Protein AF-A0A0A2KKR7-F1 (afdb_monomer_lite)

Foldseek 3Di:
DFDKDKDFQQDQDQQAFPVVVLVVVCVVVVDHSVQKFKAAPNRTDDRVHTSVVVPNHRGGIIIIGGPDPDDDDDDDD

Organism: Penicillium italicum (NCBI:txid40296)

Sequence (77 aa):
MSTLFECTYTDTDGSIKVSRIKERVEEKEGIPPVQQRLIFGGKQMADDKTASEYNLEGGATLHLVLALRGGCAAASM

pLDDT: mean 77.4, std 14.57, range [37.88, 88.62]

Radius of gyration: 12.51 Å; chains: 1; bounding box: 34×21×34 Å

InterPro domains:
  IPR000626 Ubiquitin-like domain [PF00240] (9-68)
  IPR000626 Ubiquitin-like domain [PS50053] (18-71)
  IPR000626 Ubiquitin-like domain [SM00213] (2-67)
  IPR019954 Ubiquitin conserved site [PS00299] (22-47)
  IPR019956 Ubiquitin domain [PR00348] (6-26)
  IPR019956 Ubiquitin domain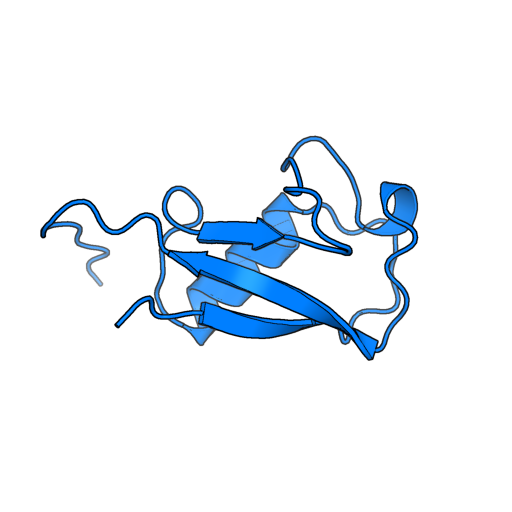 [PR00348] (27-47)
  IPR019956 Ubiquitin domain [PR00348] (48-69)
  IPR029071 Ubiquitin-like domain superfamily [SSF54236] (11-72)
  IPR038738 Nedd8-like ubiquitin [cd01806] (11-71)
  IPR050158 Ubiquitin and ubiquitin-like [PTHR10666] (10-71)

Secondary structure (DSSP, 8-state):
---EEEEEE----TT-BHHHHHHHHHHHH---TTTEEEEETTEEPPTTSBTGGGT--TTEEEEEEE---SS------

Structure (mmCIF, N/CA/C/O backbone):
data_AF-A0A0A2KKR7-F1
#
_entry.id   AF-A0A0A2KKR7-F1
#
loop_
_atom_site.group_PDB
_atom_site.id
_atom_site.type_symbol
_atom_site.label_atom_id
_atom_site.label_alt_id
_atom_site.label_comp_id
_atom_site.label_asym_id
_atom_s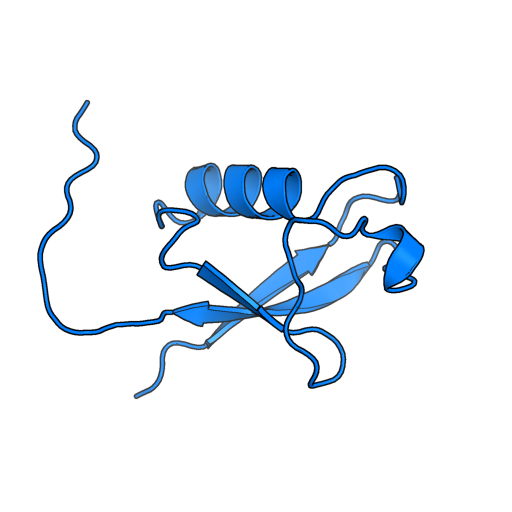ite.label_entity_id
_atom_site.label_seq_id
_atom_site.pdbx_PDB_ins_code
_atom_site.Cartn_x
_atom_site.Cartn_y
_atom_site.Cartn_z
_atom_site.occupancy
_atom_site.B_iso_or_equiv
_atom_site.auth_seq_id
_atom_site.auth_comp_id
_atom_site.auth_asym_id
_atom_site.auth_atom_id
_atom_site.pdbx_PDB_model_num
ATOM 1 N N . MET A 1 1 ? -20.473 3.862 -7.807 1.00 43.59 1 MET A N 1
ATOM 2 C CA . MET A 1 1 ? -19.340 4.798 -7.941 1.00 43.59 1 MET A CA 1
ATOM 3 C C . MET A 1 1 ? -18.173 4.166 -7.216 1.00 43.59 1 MET A C 1
ATOM 5 O O . MET A 1 1 ? -18.207 4.084 -5.999 1.00 43.59 1 MET A O 1
ATOM 9 N N . SER A 1 2 ? -17.245 3.567 -7.954 1.00 49.00 2 SER A N 1
ATOM 10 C CA . SER A 1 2 ? -16.080 2.888 -7.386 1.00 49.00 2 SER A CA 1
ATOM 11 C C . SER A 1 2 ? -15.170 3.945 -6.760 1.00 49.00 2 SER A C 1
ATOM 13 O O . SER A 1 2 ? -14.689 4.815 -7.479 1.00 49.00 2 SER A O 1
ATOM 15 N N . THR A 1 3 ? -14.972 3.926 -5.446 1.00 60.94 3 THR A N 1
ATOM 16 C CA . THR A 1 3 ? -14.059 4.852 -4.765 1.00 60.94 3 THR A CA 1
ATOM 17 C C . THR A 1 3 ? -12.621 4.422 -5.064 1.00 60.94 3 THR A C 1
ATOM 19 O O . THR A 1 3 ? -12.100 3.486 -4.458 1.00 60.94 3 THR A O 1
ATOM 22 N N . LEU A 1 4 ? -12.021 5.043 -6.081 1.00 73.44 4 LEU A N 1
ATOM 23 C CA . LEU A 1 4 ? -10.597 4.960 -6.390 1.00 73.44 4 LEU A CA 1
ATOM 24 C C . LEU A 1 4 ? -9.901 6.088 -5.623 1.00 73.44 4 LEU A C 1
ATOM 26 O O . LEU A 1 4 ? -10.223 7.253 -5.840 1.00 73.44 4 LEU A O 1
ATOM 30 N N . PHE A 1 5 ? -8.980 5.740 -4.735 1.00 78.38 5 PHE A N 1
ATOM 31 C CA . PHE A 1 5 ? -8.126 6.694 -4.038 1.00 78.38 5 PHE A CA 1
ATOM 32 C C . PHE A 1 5 ? -6.768 6.733 -4.737 1.00 78.38 5 PHE A C 1
ATOM 34 O O . PHE A 1 5 ? -6.243 5.697 -5.139 1.00 78.38 5 PHE A O 1
ATOM 41 N N . GLU A 1 6 ? -6.188 7.915 -4.898 1.00 82.88 6 GLU A N 1
ATOM 42 C CA . GLU A 1 6 ? -4.850 8.072 -5.465 1.00 82.88 6 GLU A CA 1
ATOM 43 C C . GLU A 1 6 ? -3.888 8.441 -4.339 1.00 82.88 6 GLU A C 1
ATOM 45 O O . GLU A 1 6 ? -4.003 9.499 -3.723 1.00 82.88 6 GLU A O 1
ATOM 50 N N . CYS A 1 7 ? -2.942 7.554 -4.041 1.00 78.75 7 CYS A N 1
ATOM 51 C CA . CYS A 1 7 ? -1.905 7.805 -3.051 1.00 78.75 7 CYS A CA 1
ATOM 52 C C . CYS A 1 7 ? -0.602 8.136 -3.774 1.00 78.75 7 CYS A C 1
ATOM 54 O O . CYS A 1 7 ? -0.122 7.360 -4.598 1.00 78.75 7 CYS A O 1
ATOM 56 N N . THR A 1 8 ? 0.010 9.269 -3.452 1.00 82.00 8 THR A N 1
ATOM 57 C CA . THR A 1 8 ? 1.353 9.589 -3.936 1.00 82.00 8 THR A CA 1
ATOM 58 C C . THR A 1 8 ? 2.395 8.970 -3.013 1.00 82.00 8 THR A C 1
ATOM 60 O O . THR A 1 8 ? 2.399 9.190 -1.800 1.00 82.00 8 THR A O 1
ATOM 63 N N . TYR A 1 9 ? 3.287 8.167 -3.586 1.00 82.88 9 TYR A N 1
ATOM 64 C CA . TYR A 1 9 ? 4.430 7.623 -2.871 1.00 82.88 9 TYR A CA 1
ATOM 65 C C . TYR A 1 9 ? 5.480 8.724 -2.734 1.00 82.88 9 TYR A C 1
ATOM 67 O O . TYR A 1 9 ? 6.193 9.031 -3.680 1.00 82.88 9 TYR A O 1
ATOM 75 N N . THR A 1 10 ? 5.538 9.382 -1.579 1.00 79.12 10 THR A N 1
ATOM 76 C CA . THR A 1 10 ? 6.510 10.462 -1.322 1.00 79.12 10 THR A CA 1
ATOM 77 C C . THR A 1 10 ? 7.840 9.951 -0.789 1.00 79.12 10 THR A C 1
ATOM 79 O O . THR A 1 10 ? 8.748 10.741 -0.555 1.00 79.12 10 THR A O 1
ATOM 82 N N . ASP A 1 11 ? 7.925 8.657 -0.508 1.00 77.56 11 ASP A N 1
ATOM 83 C CA . ASP A 1 11 ? 9.117 8.072 0.067 1.00 77.56 11 ASP A CA 1
ATOM 84 C C . ASP A 1 11 ? 10.108 7.741 -1.052 1.00 77.56 11 ASP A C 1
ATOM 86 O O . ASP A 1 11 ? 9.722 7.294 -2.126 1.00 77.56 11 ASP A O 1
ATOM 90 N N . THR A 1 12 ? 11.383 8.022 -0.837 1.00 64.44 12 THR A N 1
ATOM 91 C CA . THR A 1 12 ? 12.436 7.716 -1.817 1.00 64.44 12 THR A CA 1
ATOM 92 C C . THR A 1 12 ? 13.149 6.415 -1.462 1.00 64.44 12 THR A C 1
ATOM 94 O O . THR A 1 12 ? 14.020 5.958 -2.201 1.00 64.44 12 THR A O 1
ATOM 97 N N . ASP A 1 13 ? 12.791 5.808 -0.330 1.00 75.56 13 ASP A N 1
ATOM 98 C CA . ASP A 1 13 ? 13.393 4.583 0.144 1.00 75.56 13 ASP A CA 1
ATOM 99 C C . ASP A 1 13 ? 12.710 3.378 -0.507 1.00 75.56 13 ASP A C 1
ATOM 101 O O . ASP A 1 13 ? 11.631 2.927 -0.127 1.00 75.56 13 ASP A O 1
ATOM 105 N N . GLY A 1 14 ? 13.347 2.829 -1.535 1.00 72.31 14 GLY A N 1
ATOM 106 C CA . GLY A 1 14 ? 12.840 1.636 -2.202 1.00 72.31 14 GLY A CA 1
ATOM 107 C C . GLY A 1 14 ? 12.936 0.353 -1.351 1.00 72.31 14 GLY A C 1
ATOM 108 O O . GLY A 1 14 ? 12.400 -0.690 -1.739 1.00 72.31 14 GLY A O 1
ATOM 109 N N . SER A 1 15 ? 13.569 0.404 -0.170 1.00 80.56 15 SER A N 1
ATOM 110 C CA . SER A 1 15 ? 13.610 -0.727 0.767 1.00 80.56 15 SER A CA 1
ATOM 111 C C . SER A 1 15 ? 12.296 -0.901 1.542 1.00 80.56 15 SER A C 1
ATOM 113 O O . SER A 1 15 ? 12.044 -1.967 2.115 1.00 80.56 15 SER A O 1
ATOM 115 N N . ILE A 1 16 ? 11.406 0.095 1.483 1.00 85.75 16 ILE A N 1
ATOM 116 C CA . ILE A 1 16 ? 10.070 0.027 2.066 1.00 85.75 16 ILE A CA 1
ATOM 117 C C . ILE A 1 16 ? 9.244 -1.072 1.397 1.00 85.75 16 ILE A C 1
ATOM 119 O O . ILE A 1 16 ? 9.124 -1.173 0.175 1.00 85.75 16 ILE A O 1
ATOM 123 N N . LYS A 1 17 ? 8.627 -1.910 2.230 1.00 88.44 17 LYS A N 1
ATOM 124 C CA . LYS A 1 17 ? 7.694 -2.949 1.791 1.00 88.44 17 LYS A CA 1
ATOM 125 C C . LYS A 1 17 ? 6.315 -2.378 1.509 1.00 88.44 17 LYS A C 1
ATOM 127 O O . LYS A 1 17 ? 5.864 -1.451 2.180 1.00 88.44 17 LYS A O 1
ATOM 132 N N . VAL A 1 18 ? 5.593 -3.009 0.589 1.00 87.81 18 VAL A N 1
ATOM 133 C CA . VAL A 1 18 ? 4.197 -2.654 0.301 1.00 87.81 18 VAL A CA 1
ATOM 134 C C . VAL A 1 18 ? 3.313 -2.771 1.552 1.00 87.81 18 VAL A C 1
ATOM 136 O O . VAL A 1 18 ? 2.402 -1.965 1.719 1.00 87.81 18 VAL A O 1
ATOM 139 N N . SER A 1 19 ? 3.617 -3.685 2.483 1.00 88.62 19 SER A N 1
ATOM 140 C CA . SER A 1 19 ? 2.947 -3.753 3.793 1.00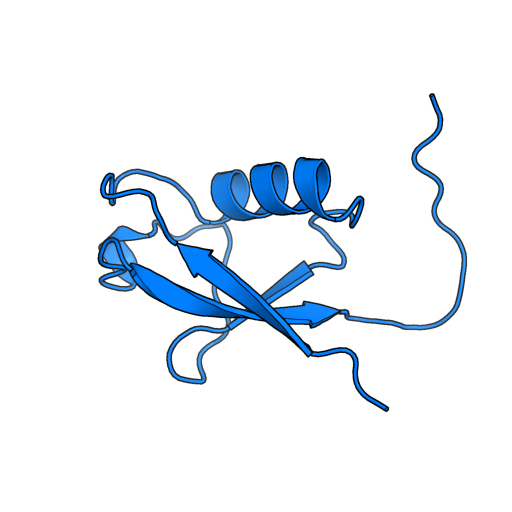 88.62 19 SER A CA 1
ATOM 141 C C . SER A 1 19 ? 3.022 -2.431 4.570 1.00 88.62 19 SER A C 1
ATOM 143 O O . SER A 1 19 ? 2.011 -1.958 5.076 1.00 88.62 19 SER A O 1
ATOM 145 N N . ARG A 1 20 ? 4.195 -1.788 4.584 1.00 87.62 20 ARG A N 1
ATOM 146 C CA . ARG A 1 20 ? 4.451 -0.523 5.285 1.00 87.62 20 ARG A CA 1
ATOM 147 C C . ARG A 1 20 ? 3.719 0.653 4.640 1.00 87.62 20 ARG A C 1
ATOM 149 O O . ARG A 1 20 ? 3.281 1.569 5.329 1.00 87.62 20 ARG A O 1
ATOM 156 N N . ILE A 1 21 ? 3.572 0.623 3.313 1.00 86.25 21 ILE A N 1
ATOM 157 C CA . ILE A 1 21 ? 2.760 1.601 2.576 1.00 86.25 21 ILE A CA 1
ATOM 158 C C . ILE A 1 21 ? 1.294 1.468 2.998 1.00 86.25 21 ILE A C 1
ATOM 160 O O . ILE A 1 21 ? 0.658 2.478 3.284 1.00 86.25 21 ILE A O 1
ATOM 164 N N . LYS A 1 22 ? 0.777 0.237 3.102 1.00 85.75 22 LYS A N 1
ATOM 165 C CA . LYS A 1 22 ? -0.601 -0.007 3.546 1.00 85.75 22 LYS A CA 1
ATOM 166 C C . LYS A 1 22 ? -0.853 0.457 4.985 1.00 85.75 22 LYS A C 1
ATOM 168 O O . LYS A 1 22 ? -1.898 1.044 5.239 1.00 85.75 22 LYS A O 1
ATOM 173 N N . GLU A 1 23 ? 0.103 0.258 5.897 1.00 87.62 23 GLU A N 1
ATOM 174 C CA . GLU A 1 23 ? 0.032 0.795 7.270 1.00 87.62 23 GLU A CA 1
ATOM 175 C C . GLU A 1 23 ? -0.102 2.328 7.264 1.00 87.62 23 GLU A C 1
ATOM 177 O O . GLU A 1 23 ? -0.998 2.882 7.890 1.00 87.62 23 GLU A O 1
ATOM 182 N N . ARG A 1 24 ? 0.724 3.035 6.478 1.00 85.06 24 ARG A N 1
ATOM 183 C CA . ARG A 1 24 ? 0.625 4.502 6.354 1.00 85.06 24 ARG A CA 1
ATOM 184 C C . ARG A 1 24 ? -0.707 4.963 5.764 1.00 85.06 24 ARG A C 1
ATOM 186 O O . ARG A 1 24 ? -1.213 6.019 6.135 1.00 85.06 24 ARG A O 1
ATOM 193 N N . VAL A 1 25 ? -1.244 4.206 4.811 1.00 83.06 25 VAL A N 1
ATOM 194 C CA . VAL A 1 25 ? -2.561 4.476 4.224 1.00 83.06 25 VAL A CA 1
ATOM 195 C C . VAL A 1 25 ? -3.671 4.214 5.245 1.00 83.06 25 VAL A C 1
ATOM 197 O O . VAL A 1 25 ? -4.625 4.982 5.284 1.00 83.06 25 VAL A O 1
ATOM 200 N N . GLU A 1 26 ? -3.543 3.197 6.102 1.00 85.12 26 GLU A N 1
ATOM 201 C CA . GLU A 1 26 ? -4.480 2.951 7.206 1.00 85.12 26 GLU A CA 1
ATOM 202 C C . GLU A 1 26 ? -4.484 4.125 8.187 1.00 85.12 26 GLU A C 1
ATOM 204 O O . GLU A 1 26 ? -5.552 4.625 8.513 1.00 85.12 26 GLU A O 1
ATOM 209 N N . GLU A 1 27 ? -3.318 4.634 8.587 1.00 83.88 27 GLU A N 1
ATOM 210 C CA . GLU A 1 27 ? -3.235 5.805 9.473 1.00 83.88 27 GLU A CA 1
ATOM 211 C C . GLU A 1 27 ? -3.864 7.067 8.863 1.00 83.88 27 GLU A C 1
ATOM 213 O O . GLU A 1 27 ? -4.451 7.876 9.579 1.00 83.88 27 GLU A O 1
ATOM 218 N N . LYS A 1 28 ? -3.737 7.259 7.544 1.00 80.25 28 LYS A N 1
ATOM 219 C CA . LYS A 1 28 ? -4.252 8.455 6.862 1.00 80.25 28 LYS A CA 1
ATOM 220 C C . LYS A 1 28 ? -5.740 8.383 6.539 1.00 80.25 28 LYS A C 1
ATOM 222 O O . LYS A 1 28 ? -6.456 9.353 6.763 1.00 80.25 28 LYS A O 1
ATOM 227 N N . GLU A 1 29 ? -6.183 7.258 5.990 1.00 79.94 29 GLU A N 1
ATOM 228 C CA . GLU A 1 29 ? -7.542 7.085 5.468 1.00 79.94 29 GLU A CA 1
ATOM 229 C C . GLU A 1 29 ? -8.445 6.279 6.418 1.00 79.94 29 GLU A C 1
ATOM 231 O O . GLU A 1 29 ? -9.659 6.239 6.229 1.00 79.94 29 GLU A O 1
ATOM 236 N N . GLY A 1 30 ? -7.880 5.608 7.427 1.00 82.50 30 GLY A N 1
ATOM 237 C CA . GLY A 1 30 ? -8.611 4.748 8.367 1.00 82.50 30 GLY A CA 1
ATOM 238 C C . GLY A 1 30 ? -9.038 3.396 7.787 1.00 82.50 30 GLY A C 1
ATOM 239 O O . GLY A 1 30 ? -9.960 2.764 8.300 1.00 82.50 30 GLY A O 1
ATOM 240 N N . ILE A 1 31 ? -8.430 2.960 6.681 1.00 83.69 31 ILE A N 1
ATOM 241 C CA . ILE A 1 31 ? -8.834 1.754 5.946 1.00 83.69 31 ILE A CA 1
ATOM 242 C C . ILE A 1 31 ? -7.925 0.583 6.337 1.00 83.69 31 ILE A C 1
ATOM 244 O O . ILE A 1 31 ? -6.716 0.706 6.164 1.00 83.69 31 ILE A O 1
ATOM 248 N N . PRO A 1 32 ? -8.449 -0.592 6.719 1.00 84.56 32 PRO A N 1
ATOM 249 C CA . PRO A 1 32 ? -7.602 -1.726 7.072 1.00 84.56 32 PRO A CA 1
ATOM 250 C C . PRO A 1 32 ? -6.833 -2.293 5.856 1.00 84.56 32 PRO A C 1
ATOM 252 O O . PRO A 1 32 ? -7.405 -2.409 4.764 1.00 84.56 32 PRO A O 1
ATOM 255 N N . PRO A 1 33 ? -5.571 -2.746 6.005 1.00 82.88 33 PRO A N 1
ATOM 256 C CA . PRO A 1 33 ? -4.685 -3.183 4.917 1.00 82.88 33 PRO A CA 1
ATOM 257 C C . PRO A 1 33 ? -5.226 -4.382 4.133 1.00 82.88 33 PRO A C 1
ATOM 259 O O . PRO A 1 33 ? -4.848 -4.596 2.981 1.00 82.88 33 PRO A O 1
ATOM 262 N N . VAL A 1 34 ? -6.126 -5.158 4.742 1.00 82.75 34 VAL A N 1
ATOM 263 C CA . VAL A 1 34 ? -6.818 -6.285 4.103 1.00 82.75 34 VAL A CA 1
ATOM 264 C C . VAL A 1 34 ? -7.856 -5.830 3.067 1.00 82.75 34 VAL A C 1
ATOM 266 O O . VAL A 1 34 ? -8.132 -6.553 2.112 1.00 82.75 34 VAL A O 1
ATOM 269 N N . GLN A 1 35 ? -8.412 -4.623 3.222 1.00 85.94 35 GLN A N 1
ATOM 270 C CA . GLN A 1 35 ? -9.360 -4.018 2.277 1.00 85.94 35 GLN A CA 1
ATOM 271 C C . GLN A 1 35 ? -8.669 -3.126 1.239 1.00 85.94 35 GLN A C 1
ATOM 273 O O . GLN A 1 35 ? -9.255 -2.834 0.191 1.00 85.94 35 GLN A O 1
ATOM 278 N N . GLN A 1 36 ? -7.428 -2.719 1.513 1.00 85.69 36 GLN A N 1
ATOM 279 C CA . GLN A 1 36 ? -6.611 -1.909 0.623 1.00 85.69 36 GLN A CA 1
ATOM 280 C C . GLN A 1 36 ? -6.013 -2.741 -0.517 1.00 85.69 36 GLN A C 1
ATOM 282 O O . GLN A 1 36 ? -5.202 -3.649 -0.306 1.00 85.69 36 GLN A O 1
ATOM 287 N N . ARG A 1 37 ? -6.344 -2.380 -1.759 1.00 88.19 37 ARG A N 1
ATOM 288 C CA . ARG A 1 37 ? -5.724 -2.947 -2.959 1.00 88.19 37 ARG A CA 1
ATOM 289 C C . ARG A 1 37 ? -4.905 -1.883 -3.674 1.00 88.19 37 ARG A C 1
ATOM 291 O O . ARG A 1 37 ? -5.456 -1.045 -4.378 1.00 88.19 37 ARG A O 1
ATOM 298 N N . LEU A 1 38 ? -3.589 -1.947 -3.506 1.00 88.00 38 LEU A N 1
ATOM 299 C CA . LEU A 1 38 ? -2.651 -1.074 -4.205 1.00 88.00 38 LEU A CA 1
ATOM 300 C C . LEU A 1 38 ? -2.419 -1.585 -5.629 1.00 88.00 38 LEU A C 1
ATOM 302 O O . LEU A 1 38 ? -2.176 -2.774 -5.853 1.00 88.00 38 LEU A O 1
ATOM 306 N N . ILE A 1 39 ? -2.506 -0.677 -6.589 1.00 88.25 39 ILE A N 1
ATOM 307 C CA . ILE A 1 39 ? -2.328 -0.924 -8.013 1.00 88.25 39 ILE A CA 1
ATOM 308 C C . ILE A 1 39 ? -1.330 0.106 -8.532 1.00 88.25 39 ILE A C 1
ATOM 310 O O . ILE A 1 39 ? -1.493 1.307 -8.332 1.00 88.25 39 ILE A O 1
ATOM 314 N N . PHE A 1 40 ? -0.301 -0.363 -9.223 1.00 87.31 40 PHE A N 1
ATOM 315 C CA . PHE A 1 40 ? 0.709 0.483 -9.841 1.00 87.31 40 PHE A CA 1
ATOM 316 C C . PHE A 1 40 ? 0.939 0.044 -11.283 1.00 87.31 40 PHE A C 1
ATOM 318 O O . PHE A 1 40 ? 1.097 -1.148 -11.551 1.00 87.31 40 PHE A O 1
ATOM 325 N N . GLY A 1 41 ? 0.885 0.986 -12.229 1.00 85.88 41 GLY A N 1
ATOM 326 C CA . GLY A 1 41 ? 1.038 0.683 -13.659 1.00 85.88 41 GLY A CA 1
ATOM 327 C C . GLY A 1 41 ? 0.048 -0.372 -14.178 1.00 85.88 41 GLY A C 1
ATOM 328 O O . GLY A 1 41 ? 0.396 -1.184 -15.029 1.00 85.88 41 GLY A O 1
ATOM 329 N N . GLY A 1 42 ? -1.160 -0.433 -13.606 1.00 85.06 42 GLY A N 1
ATOM 330 C CA . GLY A 1 42 ? -2.164 -1.454 -13.936 1.00 85.06 42 GLY A CA 1
ATOM 331 C C . GLY A 1 42 ? -1.917 -2.838 -13.319 1.00 85.06 42 GLY A C 1
ATOM 332 O O . GLY A 1 42 ? -2.699 -3.757 -13.560 1.00 85.06 42 GLY A O 1
ATOM 333 N N . LYS A 1 43 ? -0.876 -3.008 -12.494 1.00 86.94 43 LYS A N 1
ATOM 334 C CA . LYS A 1 43 ? -0.560 -4.260 -11.798 1.00 86.94 43 LYS A CA 1
ATOM 335 C C . LYS A 1 43 ? -0.829 -4.138 -10.301 1.00 86.94 43 LYS A C 1
ATOM 337 O O . LYS A 1 43 ? -0.419 -3.176 -9.660 1.00 86.94 43 LYS A O 1
ATOM 342 N N . GLN A 1 44 ? -1.514 -5.127 -9.732 1.00 87.81 44 GLN A N 1
ATOM 343 C CA . GLN A 1 44 ? -1.728 -5.186 -8.284 1.00 87.81 44 GLN A CA 1
ATOM 344 C C . GLN A 1 44 ? -0.413 -5.464 -7.561 1.00 87.81 44 GLN A C 1
ATOM 346 O O . GLN A 1 44 ? 0.338 -6.364 -7.943 1.00 87.81 44 GLN A O 1
ATOM 351 N N . MET A 1 45 ? -0.161 -4.691 -6.511 1.00 87.94 45 MET A N 1
ATOM 352 C CA . MET A 1 45 ? 1.025 -4.825 -5.684 1.00 87.94 45 MET A CA 1
ATOM 353 C C . MET A 1 45 ? 0.777 -5.822 -4.550 1.00 87.94 45 MET A C 1
ATOM 355 O O . MET A 1 45 ? -0.155 -5.664 -3.761 1.00 87.94 45 MET A O 1
ATOM 359 N N . ALA A 1 46 ? 1.632 -6.838 -4.464 1.00 87.50 46 ALA A N 1
ATOM 360 C CA . ALA A 1 46 ? 1.683 -7.771 -3.339 1.00 87.50 46 ALA A CA 1
ATOM 361 C C . ALA A 1 46 ? 2.521 -7.210 -2.177 1.00 87.50 46 ALA A C 1
ATOM 363 O O . ALA A 1 46 ? 3.549 -6.576 -2.418 1.00 87.50 46 ALA A O 1
ATOM 364 N N . ASP A 1 47 ? 2.104 -7.480 -0.938 1.00 84.69 47 ASP A N 1
ATOM 365 C CA . ASP A 1 47 ? 2.821 -7.107 0.296 1.00 84.69 47 ASP A CA 1
ATOM 366 C C . ASP A 1 47 ? 4.180 -7.804 0.473 1.00 84.69 47 ASP A C 1
ATOM 368 O O . ASP A 1 47 ? 5.076 -7.216 1.078 1.00 84.69 47 ASP A O 1
ATOM 372 N N . ASP A 1 48 ? 4.374 -8.976 -0.138 1.00 85.25 48 ASP A N 1
ATOM 373 C CA . ASP A 1 48 ? 5.661 -9.687 -0.207 1.00 85.25 48 ASP A CA 1
ATOM 374 C C . ASP A 1 48 ? 6.752 -8.944 -1.001 1.00 85.25 48 ASP A C 1
ATOM 376 O O . ASP A 1 48 ? 7.932 -9.284 -0.915 1.00 85.25 48 ASP A O 1
ATOM 380 N N . LYS A 1 49 ? 6.384 -7.923 -1.785 1.00 88.06 49 LYS A N 1
ATOM 381 C CA . LYS A 1 49 ? 7.316 -7.154 -2.618 1.00 88.06 49 LYS A CA 1
ATOM 382 C C . LYS A 1 49 ? 7.617 -5.778 -2.020 1.00 88.06 49 LYS A C 1
ATOM 384 O O . LYS A 1 49 ? 6.803 -5.173 -1.318 1.00 88.06 49 LYS A O 1
ATOM 389 N N . THR A 1 50 ? 8.809 -5.273 -2.315 1.00 88.44 50 THR A N 1
ATOM 390 C CA . THR A 1 50 ? 9.252 -3.927 -1.928 1.00 88.44 50 THR A CA 1
ATOM 391 C C . THR A 1 50 ? 8.894 -2.889 -2.981 1.00 88.44 50 THR A C 1
ATOM 393 O O . THR A 1 50 ? 8.616 -3.216 -4.133 1.00 88.44 50 THR A O 1
ATOM 396 N N . ALA A 1 51 ? 8.914 -1.618 -2.596 1.00 85.38 51 ALA A N 1
ATOM 397 C CA . ALA A 1 51 ? 8.728 -0.505 -3.511 1.00 85.38 51 ALA A CA 1
ATOM 398 C C . ALA A 1 51 ? 9.792 -0.502 -4.629 1.00 85.38 51 ALA A C 1
ATOM 400 O O . ALA A 1 51 ? 9.447 -0.314 -5.797 1.00 85.38 51 ALA A O 1
ATOM 401 N N . SER A 1 52 ? 11.046 -0.848 -4.302 1.00 83.56 52 SER A N 1
ATOM 402 C CA . SER A 1 52 ? 12.127 -1.054 -5.279 1.00 83.56 52 SER A CA 1
ATOM 403 C C . SER A 1 52 ? 11.814 -2.120 -6.326 1.00 83.56 52 SER A C 1
ATOM 405 O O . SER A 1 52 ? 12.141 -1.930 -7.492 1.00 83.56 52 SER A O 1
ATOM 407 N N . GLU A 1 53 ? 11.167 -3.231 -5.954 1.00 87.00 53 GLU A N 1
ATOM 408 C CA . GLU A 1 53 ? 10.808 -4.299 -6.907 1.00 87.00 53 GLU A CA 1
ATOM 409 C C . GLU A 1 53 ? 9.849 -3.804 -8.001 1.00 87.00 53 GLU A C 1
ATOM 411 O O . GLU A 1 53 ? 9.827 -4.341 -9.109 1.00 87.00 53 GLU A O 1
ATOM 416 N N . TYR A 1 54 ? 9.053 -2.777 -7.697 1.00 84.56 54 TYR A N 1
ATOM 417 C CA . TYR A 1 54 ? 8.158 -2.125 -8.653 1.00 84.56 54 TYR A CA 1
ATOM 418 C C . TYR A 1 54 ? 8.769 -0.878 -9.295 1.00 84.56 54 TYR A C 1
ATOM 420 O O . TYR A 1 54 ? 8.087 -0.235 -10.088 1.00 84.56 54 TYR A O 1
ATOM 428 N N . ASN A 1 55 ? 10.032 -0.558 -8.992 1.00 82.69 55 ASN A N 1
ATOM 429 C CA . ASN A 1 55 ? 10.685 0.694 -9.378 1.00 82.69 55 ASN A CA 1
ATOM 430 C C . ASN A 1 55 ? 9.830 1.913 -8.995 1.00 82.69 55 ASN A C 1
ATOM 432 O O . ASN A 1 55 ? 9.637 2.828 -9.791 1.00 82.69 55 ASN A O 1
ATOM 436 N N . LEU A 1 56 ? 9.266 1.896 -7.781 1.00 82.12 56 LEU A N 1
ATOM 437 C CA . LEU A 1 56 ? 8.571 3.063 -7.255 1.00 82.12 56 LEU A CA 1
ATOM 438 C C . LEU A 1 56 ? 9.584 4.164 -6.967 1.00 82.12 56 LEU A C 1
ATOM 440 O O . LEU A 1 56 ? 10.406 4.051 -6.059 1.00 82.12 56 LEU A O 1
ATOM 444 N N . GLU A 1 57 ? 9.486 5.235 -7.739 1.00 79.75 57 GLU A N 1
ATOM 445 C CA . GLU A 1 57 ? 10.223 6.467 -7.502 1.00 79.75 57 GLU A CA 1
ATOM 446 C C . GLU A 1 57 ? 9.424 7.401 -6.587 1.00 79.75 57 GLU A C 1
ATOM 448 O O . GLU A 1 57 ? 8.188 7.369 -6.554 1.00 79.75 57 GLU A O 1
ATOM 453 N N . GLY A 1 58 ? 10.130 8.257 -5.847 1.00 79.38 58 GLY A N 1
ATOM 454 C CA . GLY A 1 58 ? 9.497 9.323 -5.076 1.00 79.38 58 GLY A CA 1
ATOM 455 C C . GLY A 1 58 ? 8.702 10.238 -6.012 1.00 79.38 58 GLY A C 1
ATOM 456 O O . GLY A 1 58 ? 9.269 10.880 -6.891 1.00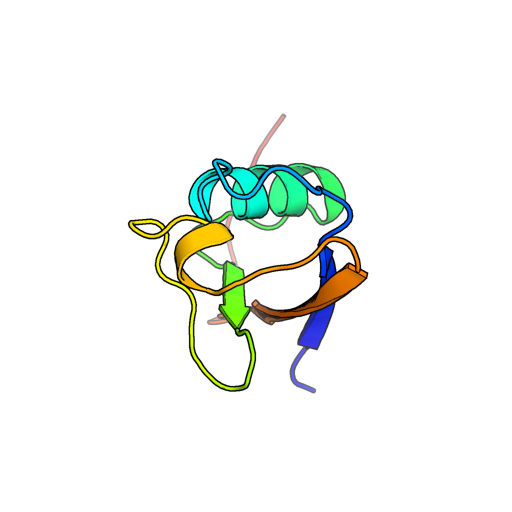 79.38 58 GLY A O 1
ATOM 457 N N . GLY A 1 59 ? 7.382 10.272 -5.840 1.00 80.38 59 GLY A N 1
ATOM 458 C CA . GLY A 1 59 ? 6.427 10.939 -6.728 1.00 80.38 59 GLY A CA 1
ATOM 459 C C . GLY A 1 59 ? 5.542 9.988 -7.540 1.00 80.38 59 GLY A C 1
ATOM 460 O O . GLY A 1 59 ? 4.654 10.458 -8.249 1.00 80.38 59 GLY A O 1
ATOM 461 N N . ALA A 1 60 ? 5.729 8.670 -7.430 1.00 85.75 60 ALA A N 1
ATOM 462 C CA . ALA A 1 60 ? 4.894 7.692 -8.119 1.00 85.75 60 ALA A CA 1
ATOM 463 C C . ALA A 1 60 ? 3.433 7.727 -7.633 1.00 85.75 60 ALA A C 1
ATOM 465 O O . ALA A 1 60 ? 3.151 7.772 -6.431 1.00 85.75 60 ALA A O 1
ATOM 466 N N . THR A 1 61 ? 2.489 7.663 -8.576 1.00 87.06 61 THR A N 1
ATOM 467 C CA . THR A 1 61 ? 1.050 7.631 -8.284 1.00 87.06 61 THR A CA 1
ATOM 468 C C . THR A 1 61 ? 0.564 6.191 -8.141 1.00 87.06 61 THR A C 1
ATOM 470 O O . THR A 1 61 ? 0.532 5.418 -9.103 1.00 87.06 61 THR A O 1
ATOM 473 N N . LEU A 1 62 ? 0.163 5.825 -6.928 1.00 87.69 62 LEU A N 1
ATOM 474 C CA . LEU A 1 62 ? -0.422 4.534 -6.595 1.00 87.69 62 LEU A CA 1
ATOM 475 C C . LEU A 1 62 ? -1.944 4.639 -6.631 1.00 87.69 62 LEU A C 1
ATOM 477 O O . LEU A 1 62 ? -2.541 5.500 -5.991 1.00 87.69 62 LEU A O 1
ATOM 481 N N . HIS A 1 63 ? -2.574 3.725 -7.357 1.00 87.81 63 HIS A N 1
ATOM 482 C CA . HIS A 1 63 ? -4.021 3.605 -7.414 1.00 87.81 63 HIS A CA 1
ATOM 483 C C . HIS A 1 63 ? -4.474 2.662 -6.301 1.00 87.81 63 HIS A C 1
ATOM 485 O O . HIS A 1 63 ? -4.229 1.457 -6.352 1.00 87.81 63 HIS A O 1
ATOM 491 N N . LEU A 1 64 ? -5.124 3.200 -5.279 1.00 86.19 64 LEU A N 1
ATOM 492 C CA . LEU A 1 64 ? -5.719 2.443 -4.191 1.00 86.19 64 LEU A CA 1
ATOM 493 C C . LEU A 1 64 ? -7.188 2.155 -4.511 1.00 86.19 64 LEU A C 1
ATOM 495 O O . LEU A 1 64 ? -8.008 3.054 -4.682 1.00 86.19 64 LEU A O 1
ATOM 499 N N . VAL A 1 65 ? -7.533 0.873 -4.562 1.00 86.00 65 VAL A N 1
ATOM 500 C CA . VAL A 1 65 ? -8.909 0.408 -4.738 1.00 86.00 65 VAL A CA 1
ATOM 501 C C . VAL A 1 65 ? -9.387 -0.241 -3.452 1.00 86.00 65 VAL A C 1
ATOM 503 O O . VAL A 1 65 ? -8.703 -1.083 -2.869 1.00 86.00 65 VAL A O 1
ATOM 506 N N . LEU A 1 66 ? -10.596 0.114 -3.037 1.00 81.38 66 LEU A N 1
ATOM 507 C CA . LEU A 1 66 ? -11.265 -0.517 -1.911 1.00 81.38 66 LEU A CA 1
ATOM 508 C C . LEU A 1 66 ? -12.046 -1.749 -2.361 1.00 81.38 66 LEU A C 1
ATOM 510 O O . LEU A 1 66 ? -12.952 -1.663 -3.194 1.00 81.38 66 LEU A O 1
ATOM 514 N N . ALA A 1 67 ? -11.744 -2.900 -1.763 1.00 69.81 67 ALA A N 1
ATOM 515 C CA . ALA A 1 67 ? -12.572 -4.092 -1.904 1.00 69.81 67 ALA A CA 1
ATOM 516 C C . ALA A 1 67 ? -13.807 -3.985 -0.990 1.00 69.81 67 ALA A C 1
ATOM 518 O O . ALA A 1 67 ? -13.903 -4.651 0.038 1.00 69.81 67 ALA A O 1
ATOM 519 N N . LEU A 1 68 ? -14.764 -3.127 -1.351 1.00 56.25 68 LEU A N 1
ATOM 520 C CA . LEU A 1 68 ? -16.039 -3.031 -0.641 1.00 56.25 68 LEU A CA 1
ATOM 521 C C . LEU A 1 68 ? -16.942 -4.209 -1.020 1.00 56.25 68 LEU A C 1
ATOM 523 O O . LEU A 1 68 ? -17.611 -4.197 -2.052 1.00 56.25 68 LEU A O 1
ATOM 527 N N . ARG A 1 69 ? -17.025 -5.205 -0.136 1.00 48.22 69 ARG A N 1
ATOM 528 C CA .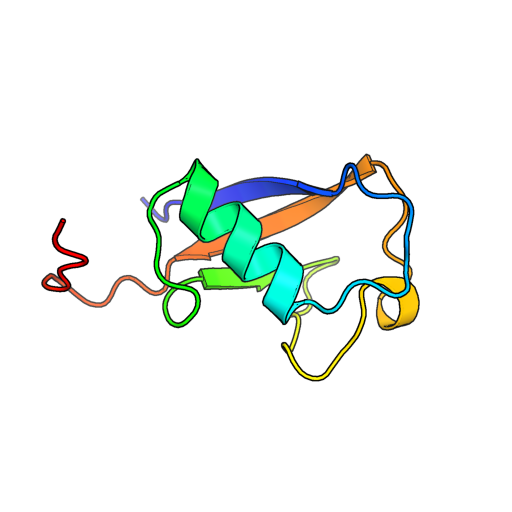 ARG A 1 69 ? -18.202 -6.074 -0.036 1.00 48.22 69 ARG A CA 1
ATOM 529 C C . ARG A 1 69 ? -18.866 -5.815 1.314 1.00 48.22 69 ARG A C 1
ATOM 531 O O . ARG A 1 69 ? -18.593 -6.513 2.270 1.00 48.22 69 ARG A O 1
ATOM 538 N N . GLY A 1 70 ? -19.685 -4.761 1.345 1.00 45.84 70 GLY A N 1
ATOM 539 C CA . GLY A 1 70 ? -20.745 -4.494 2.325 1.00 45.84 70 GLY A CA 1
ATOM 540 C C . GLY A 1 70 ? -20.411 -4.622 3.815 1.00 45.84 70 GLY A C 1
ATOM 541 O O . GLY A 1 70 ? -20.522 -5.712 4.351 1.00 45.84 70 GLY A O 1
ATOM 542 N N . GLY A 1 71 ? -20.204 -3.478 4.482 1.00 55.41 71 GLY A N 1
ATOM 543 C CA . GLY A 1 71 ? -20.458 -3.291 5.920 1.00 55.41 71 GLY A CA 1
ATOM 544 C C . GLY A 1 71 ? -19.522 -4.021 6.898 1.00 55.41 71 GLY A C 1
ATOM 545 O O . GLY A 1 71 ? -19.035 -5.107 6.633 1.00 55.41 71 GLY A O 1
ATOM 546 N N . CYS A 1 72 ? -19.323 -3.425 8.077 1.00 44.03 72 CYS A N 1
ATOM 547 C CA . CYS A 1 72 ? -18.652 -4.012 9.250 1.00 44.03 72 CYS A CA 1
ATOM 548 C C . CYS A 1 72 ? -17.145 -4.335 9.148 1.00 44.03 72 CYS A C 1
ATOM 550 O O . CYS A 1 72 ? -16.750 -5.438 8.794 1.00 44.03 72 CYS A O 1
ATOM 552 N N . ALA A 1 73 ? -16.321 -3.394 9.619 1.00 43.75 73 ALA A N 1
ATOM 553 C CA . ALA A 1 73 ? -15.247 -3.596 10.610 1.00 43.75 73 ALA A CA 1
ATOM 554 C C . ALA A 1 73 ? -14.698 -2.189 10.934 1.00 43.75 73 ALA A C 1
ATOM 556 O O . ALA A 1 73 ? -14.158 -1.535 10.05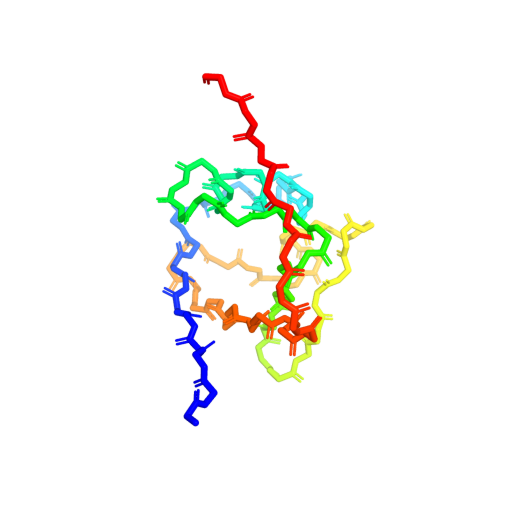6 1.00 43.75 73 ALA A O 1
ATOM 557 N N . ALA A 1 74 ? -15.033 -1.551 12.055 1.00 47.31 74 ALA A N 1
ATOM 558 C CA . ALA A 1 74 ? -14.505 -1.858 13.383 1.00 47.31 74 ALA A CA 1
ATOM 559 C C . ALA A 1 74 ? -12.967 -1.915 13.390 1.00 47.31 74 ALA A C 1
ATOM 561 O O . ALA A 1 74 ? -12.381 -2.985 13.272 1.00 47.31 74 ALA A O 1
ATOM 562 N N . ALA A 1 75 ? -12.344 -0.756 13.586 1.00 37.88 75 ALA A N 1
ATOM 563 C CA . ALA A 1 75 ? -11.165 -0.638 14.428 1.00 37.88 75 ALA A CA 1
ATOM 564 C C . ALA A 1 75 ? -11.521 0.402 15.494 1.00 37.88 75 ALA A C 1
ATOM 566 O O . ALA A 1 75 ? -11.621 1.598 15.237 1.00 37.88 75 ALA A O 1
ATOM 567 N N . SER A 1 76 ? -11.892 -0.117 16.655 1.00 41.03 76 SER A N 1
ATOM 568 C CA . SER A 1 76 ? -12.128 0.627 17.879 1.00 41.03 76 SER A CA 1
ATOM 569 C C . SER A 1 76 ? -10.801 1.173 18.407 1.00 41.03 76 SER A C 1
ATOM 571 O O . SER A 1 76 ? -9.847 0.398 18.477 1.00 41.03 76 SER A O 1
ATOM 573 N N . MET A 1 77 ? -10.815 2.432 18.860 1.00 39.41 77 MET A N 1
ATOM 574 C CA . MET A 1 77 ? -10.229 2.983 20.101 1.00 39.41 77 MET A CA 1
ATOM 575 C C . MET A 1 77 ? -9.547 4.334 19.874 1.00 39.41 77 MET A C 1
ATOM 577 O O . MET A 1 77 ? -8.639 4.412 19.024 1.00 39.41 77 MET A O 1
#